Protein AF-A0A7T0BVC8-F1 (afdb_monomer)

Structure (mmCIF, N/CA/C/O backbone):
data_AF-A0A7T0BVC8-F1
#
_entry.id   AF-A0A7T0BVC8-F1
#
loop_
_atom_site.group_PDB
_atom_site.id
_atom_site.type_symbol
_atom_site.label_atom_id
_atom_site.label_alt_id
_atom_site.label_comp_id
_atom_site.label_asym_id
_atom_site.label_entity_id
_atom_site.label_seq_id
_atom_site.pdbx_PDB_ins_code
_atom_site.Cartn_x
_atom_site.Cartn_y
_atom_site.Cartn_z
_atom_site.occupancy
_atom_site.B_iso_or_equiv
_atom_site.auth_seq_id
_atom_site.auth_comp_id
_atom_site.auth_asym_id
_atom_site.auth_atom_id
_atom_site.pdbx_PDB_model_num
ATOM 1 N N . MET A 1 1 ? -3.100 16.705 13.726 1.00 60.56 1 MET A N 1
ATOM 2 C CA . MET A 1 1 ? -3.311 16.254 12.332 1.00 60.56 1 MET A CA 1
ATOM 3 C C . MET A 1 1 ? -4.296 15.097 12.392 1.00 60.56 1 MET A C 1
ATOM 5 O O . MET A 1 1 ? -4.059 14.213 13.206 1.00 60.56 1 MET A O 1
ATOM 9 N N . SER A 1 2 ? -5.427 15.156 11.682 1.00 88.25 2 SER A N 1
ATOM 10 C CA . SER A 1 2 ? -6.494 14.149 11.809 1.00 88.25 2 SER A CA 1
ATOM 11 C C . SER A 1 2 ? -6.125 12.842 11.102 1.00 88.25 2 SER A C 1
ATOM 13 O O . SER A 1 2 ? -5.346 12.842 10.148 1.00 88.25 2 SER A O 1
ATOM 15 N N . LEU A 1 3 ? -6.698 11.726 11.562 1.00 87.56 3 LEU A N 1
ATOM 16 C CA . LEU A 1 3 ? -6.551 10.414 10.923 1.00 87.56 3 LEU A CA 1
ATOM 17 C C . LEU A 1 3 ? -7.076 10.432 9.474 1.00 87.56 3 LEU A C 1
ATOM 19 O O . LEU A 1 3 ? -6.510 9.785 8.601 1.00 87.56 3 LEU A O 1
ATOM 23 N N . GLU A 1 4 ? -8.093 11.257 9.213 1.00 91.62 4 GLU A N 1
ATOM 24 C CA . GLU A 1 4 ? -8.663 11.505 7.884 1.00 91.62 4 GLU A CA 1
ATOM 25 C C . GLU A 1 4 ? -7.644 12.091 6.912 1.00 91.62 4 GLU A C 1
ATOM 27 O O . GLU A 1 4 ? -7.519 11.615 5.785 1.00 91.62 4 GLU A O 1
ATOM 32 N N . LYS A 1 5 ? -6.857 13.074 7.365 1.00 93.50 5 LYS A N 1
ATOM 33 C CA . LYS A 1 5 ? -5.784 13.632 6.546 1.00 93.50 5 LYS A CA 1
ATOM 34 C C . LYS A 1 5 ? -4.754 12.561 6.184 1.00 93.50 5 LYS A C 1
ATOM 36 O O . LYS A 1 5 ? -4.364 12.479 5.029 1.00 93.50 5 LYS A O 1
ATOM 41 N N . TYR A 1 6 ? -4.356 11.713 7.133 1.00 93.94 6 TYR A N 1
ATOM 42 C CA . TYR A 1 6 ? -3.423 10.622 6.836 1.00 93.94 6 TYR A CA 1
ATOM 43 C C . TYR A 1 6 ? -4.002 9.609 5.844 1.00 93.94 6 TYR A C 1
ATOM 45 O O . TYR A 1 6 ? -3.288 9.183 4.942 1.00 93.94 6 TYR A O 1
ATOM 53 N N . ALA A 1 7 ? -5.283 9.250 5.975 1.00 93.00 7 ALA A N 1
ATOM 54 C CA . ALA A 1 7 ? -5.951 8.358 5.029 1.00 93.00 7 ALA A CA 1
ATOM 55 C C . ALA A 1 7 ? -5.929 8.938 3.605 1.00 93.00 7 ALA A C 1
ATOM 57 O O . ALA A 1 7 ? -5.556 8.252 2.652 1.00 93.00 7 ALA A O 1
ATOM 58 N N . HIS A 1 8 ? -6.248 10.227 3.481 1.00 93.69 8 HIS A N 1
ATOM 59 C CA . HIS A 1 8 ? -6.214 10.946 2.213 1.00 93.69 8 HIS A CA 1
ATOM 60 C C . HIS A 1 8 ? -4.797 11.040 1.627 1.00 93.69 8 HIS A C 1
ATOM 62 O O . HIS A 1 8 ? -4.588 10.709 0.460 1.00 93.69 8 HIS A O 1
ATOM 68 N N . ASP A 1 9 ? -3.812 11.423 2.442 1.00 94.19 9 ASP A N 1
ATOM 69 C CA . ASP A 1 9 ? -2.412 11.544 2.027 1.00 94.19 9 ASP A CA 1
ATOM 70 C C . ASP A 1 9 ? -1.854 10.181 1.560 1.00 94.19 9 ASP A C 1
ATOM 72 O O . ASP A 1 9 ? -1.133 10.118 0.566 1.00 94.19 9 ASP A O 1
ATOM 76 N N . CYS A 1 10 ? -2.238 9.067 2.201 1.00 93.19 10 CYS A N 1
ATOM 77 C CA . CYS A 1 10 ? -1.883 7.714 1.753 1.00 93.19 10 CYS A CA 1
ATOM 78 C C . CYS A 1 10 ? -2.435 7.385 0.354 1.00 93.19 10 CYS A C 1
ATOM 80 O O . CYS A 1 10 ? -1.712 6.818 -0.469 1.00 93.19 10 CYS A O 1
ATOM 82 N N . ALA A 1 11 ? -3.682 7.765 0.061 1.00 90.06 11 ALA A N 1
ATOM 83 C CA . ALA A 1 11 ? -4.291 7.558 -1.254 1.00 90.06 11 ALA A CA 1
ATOM 84 C C . ALA A 1 11 ? -3.647 8.439 -2.344 1.00 90.06 11 ALA A C 1
ATOM 86 O O . ALA A 1 11 ? -3.428 7.984 -3.473 1.00 90.06 11 ALA A O 1
ATOM 87 N N . ILE A 1 12 ? -3.285 9.684 -2.006 1.00 91.38 12 ILE A N 1
ATOM 88 C CA . ILE A 1 12 ? -2.522 10.567 -2.900 1.00 91.38 12 ILE A CA 1
ATOM 89 C C . ILE A 1 12 ? -1.164 9.944 -3.217 1.00 91.38 12 ILE A C 1
ATOM 91 O O . ILE A 1 12 ? -0.828 9.797 -4.391 1.00 91.38 12 ILE A O 1
ATOM 95 N N . LEU A 1 13 ? -0.411 9.526 -2.197 1.00 91.69 13 LEU A N 1
ATOM 96 C CA . LEU A 1 13 ? 0.910 8.921 -2.375 1.00 91.69 13 LEU A CA 1
ATOM 97 C C . LEU A 1 13 ? 0.853 7.671 -3.260 1.00 91.69 13 LEU A C 1
ATOM 99 O O . LEU A 1 13 ? 1.697 7.503 -4.137 1.00 91.69 13 LEU A O 1
ATOM 103 N N . ALA A 1 14 ? -0.165 6.825 -3.088 1.00 91.25 14 ALA A N 1
ATOM 104 C CA . ALA A 1 14 ? -0.389 5.676 -3.961 1.00 91.25 14 ALA A CA 1
ATOM 105 C C . ALA A 1 14 ? -0.586 6.098 -5.431 1.00 91.25 14 ALA A C 1
ATOM 107 O O . ALA A 1 14 ? 0.014 5.523 -6.340 1.00 91.25 14 ALA A O 1
ATOM 108 N N . THR A 1 15 ? -1.365 7.154 -5.674 1.00 89.44 15 THR A N 1
ATOM 109 C CA . THR A 1 15 ? -1.579 7.705 -7.023 1.00 89.44 15 THR A CA 1
ATOM 110 C C . THR A 1 15 ? -0.298 8.304 -7.610 1.00 89.44 15 THR A C 1
ATOM 112 O O . THR A 1 15 ? -0.020 8.154 -8.800 1.00 89.44 15 THR A O 1
ATOM 115 N N . GLU A 1 16 ? 0.509 8.981 -6.794 1.00 90.06 16 GLU A N 1
ATOM 116 C CA . GLU A 1 16 ? 1.795 9.540 -7.215 1.00 90.06 16 GLU A CA 1
ATOM 117 C C . GLU A 1 16 ? 2.804 8.453 -7.590 1.00 90.06 16 GLU A C 1
ATOM 119 O O . GLU A 1 16 ? 3.534 8.611 -8.569 1.00 90.06 16 GLU A O 1
ATOM 124 N N . MET A 1 17 ? 2.814 7.332 -6.866 1.00 91.25 17 MET A N 1
ATOM 125 C CA . MET A 1 17 ? 3.699 6.205 -7.163 1.00 91.25 17 MET A CA 1
ATOM 126 C C . MET A 1 17 ? 3.390 5.560 -8.508 1.00 91.25 17 MET A C 1
ATOM 128 O O . MET A 1 17 ? 4.322 5.230 -9.237 1.00 91.25 17 MET A O 1
ATOM 132 N N . TRP A 1 18 ? 2.117 5.459 -8.897 1.00 88.88 18 TRP A N 1
ATOM 133 C CA . TRP A 1 18 ? 1.761 4.991 -10.239 1.00 88.88 18 TRP A CA 1
ATOM 134 C C . TRP A 1 18 ? 2.373 5.840 -11.351 1.00 88.88 18 TRP A C 1
ATOM 136 O O . TRP A 1 18 ? 2.786 5.311 -12.379 1.00 88.88 18 TRP A O 1
ATOM 146 N N . ARG A 1 19 ? 2.498 7.154 -11.132 1.00 88.94 19 ARG A N 1
ATOM 147 C CA . ARG A 1 19 ? 3.094 8.087 -12.101 1.00 88.94 19 ARG A CA 1
ATOM 148 C C . ARG A 1 19 ? 4.611 7.931 -12.242 1.00 88.94 19 ARG A C 1
ATOM 150 O O . ARG A 1 19 ? 5.217 8.645 -13.039 1.00 88.94 19 ARG A O 1
ATOM 157 N N . LEU A 1 20 ? 5.240 7.055 -11.455 1.00 89.88 20 LEU A N 1
ATOM 15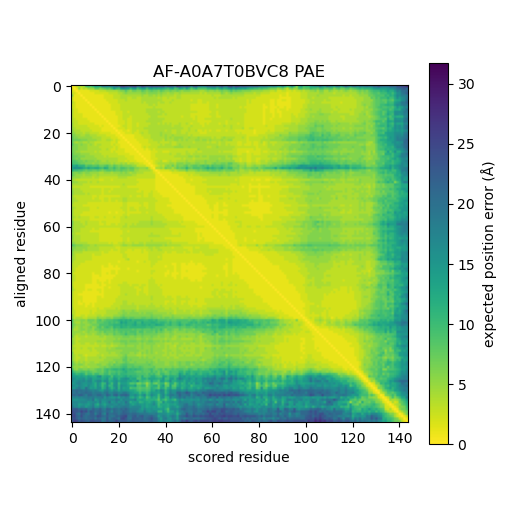8 C CA . LEU A 1 20 ? 6.650 6.705 -11.622 1.00 89.88 20 LEU A CA 1
ATOM 159 C C . LEU A 1 20 ? 6.876 5.715 -12.767 1.00 89.88 20 LEU A C 1
ATOM 161 O O . LEU A 1 20 ? 8.006 5.640 -13.246 1.00 89.88 20 LEU A O 1
ATOM 165 N N . LEU A 1 21 ? 5.840 4.986 -13.188 1.00 87.38 21 LEU A N 1
ATOM 166 C CA . LEU A 1 21 ? 5.907 4.059 -14.314 1.00 87.38 21 LEU A CA 1
ATOM 167 C C . LEU A 1 21 ? 5.549 4.767 -15.619 1.00 87.38 21 LEU A C 1
ATOM 169 O O . LEU A 1 21 ? 4.705 5.667 -15.651 1.00 87.38 21 LEU A O 1
ATOM 173 N N . THR A 1 22 ? 6.178 4.343 -16.713 1.00 89.69 22 THR A N 1
ATOM 174 C 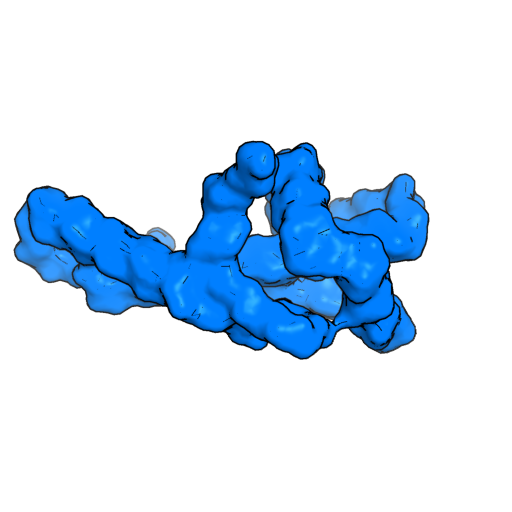CA . THR A 1 22 ? 5.698 4.688 -18.057 1.00 89.69 22 THR A CA 1
ATOM 175 C C . THR A 1 22 ? 4.395 3.947 -18.377 1.00 89.69 22 THR A C 1
ATOM 177 O O . THR A 1 22 ? 4.015 3.009 -17.679 1.00 89.69 22 THR A O 1
ATOM 180 N N . ALA A 1 23 ? 3.702 4.345 -19.448 1.00 85.81 23 ALA A N 1
ATOM 181 C CA . ALA A 1 23 ? 2.498 3.640 -19.898 1.00 85.81 23 ALA A CA 1
ATOM 182 C C . ALA A 1 23 ? 2.779 2.161 -20.232 1.00 85.81 23 ALA A C 1
ATOM 184 O O . ALA A 1 23 ? 1.999 1.295 -19.849 1.00 85.81 23 ALA A O 1
ATOM 185 N N . ASP A 1 24 ? 3.920 1.876 -20.869 1.00 86.69 24 ASP A N 1
ATOM 186 C CA . ASP A 1 24 ? 4.339 0.504 -21.183 1.00 86.69 24 ASP A CA 1
ATOM 187 C C . ASP A 1 24 ? 4.643 -0.290 -19.907 1.00 86.69 24 ASP A C 1
ATOM 189 O O . ASP A 1 24 ? 4.234 -1.432 -19.762 1.00 86.69 24 ASP A O 1
ATOM 193 N N . GLU A 1 25 ? 5.333 0.320 -18.941 1.00 88.88 25 GLU A N 1
ATOM 194 C CA . GLU A 1 25 ? 5.624 -0.327 -17.658 1.00 88.88 25 GLU A CA 1
ATOM 195 C C . GLU A 1 25 ? 4.356 -0.589 -16.843 1.00 88.88 25 GLU A C 1
ATOM 197 O O . GLU A 1 25 ? 4.246 -1.626 -16.199 1.00 88.88 25 GLU A O 1
ATOM 202 N N . TYR A 1 26 ? 3.387 0.326 -16.884 1.00 84.00 26 TYR A N 1
ATOM 203 C CA . TYR A 1 26 ? 2.081 0.130 -16.264 1.00 84.00 26 TYR A CA 1
ATOM 204 C C . TYR A 1 26 ? 1.358 -1.089 -16.854 1.00 84.00 26 TYR A C 1
ATOM 206 O O . TYR A 1 26 ? 0.818 -1.901 -16.104 1.00 84.00 26 TYR A O 1
ATOM 214 N N . ALA A 1 27 ? 1.379 -1.229 -18.184 1.00 84.88 27 ALA A N 1
ATOM 215 C CA . ALA A 1 27 ? 0.759 -2.348 -18.890 1.00 84.88 27 ALA A CA 1
ATOM 216 C C . ALA A 1 27 ? 1.433 -3.700 -18.595 1.00 84.88 27 ALA A C 1
ATOM 218 O O . ALA A 1 27 ? 0.760 -4.723 -18.656 1.00 84.88 27 ALA A O 1
ATOM 219 N N . ASP A 1 28 ? 2.712 -3.699 -18.212 1.00 88.25 28 ASP A N 1
ATOM 220 C CA . ASP A 1 28 ? 3.467 -4.909 -17.865 1.00 88.25 28 ASP A CA 1
ATOM 221 C C . ASP A 1 28 ? 3.244 -5.388 -16.419 1.00 88.25 28 ASP A C 1
ATOM 223 O O . ASP A 1 28 ? 3.661 -6.491 -16.065 1.00 88.25 28 ASP A O 1
ATOM 227 N N . VAL A 1 29 ? 2.631 -4.580 -15.541 1.00 86.50 29 VAL A N 1
ATOM 228 C CA . VAL A 1 29 ? 2.431 -4.963 -14.129 1.00 86.50 29 VAL A CA 1
ATOM 229 C C . VAL A 1 29 ? 1.599 -6.244 -13.973 1.00 86.50 29 VAL A C 1
ATOM 231 O O . VAL A 1 29 ? 2.019 -7.101 -13.193 1.00 86.50 29 VAL A O 1
ATOM 234 N N . PRO A 1 30 ? 0.462 -6.433 -14.675 1.00 84.81 30 PRO A N 1
ATOM 235 C CA . PRO A 1 30 ? -0.280 -7.690 -14.628 1.00 84.81 30 PRO A CA 1
ATOM 236 C C . PRO A 1 30 ? 0.590 -8.882 -15.035 1.00 84.81 30 PRO A C 1
ATOM 238 O O . PRO A 1 30 ? 0.646 -9.865 -14.303 1.00 84.81 30 PRO A O 1
ATOM 241 N N . ASP A 1 31 ? 1.343 -8.777 -16.129 1.00 83.50 31 ASP A N 1
ATOM 242 C CA . ASP A 1 31 ? 2.205 -9.864 -16.597 1.00 83.50 31 ASP A CA 1
ATOM 243 C C . ASP A 1 31 ? 3.300 -10.186 -15.572 1.00 83.50 31 ASP A C 1
ATOM 245 O O . ASP A 1 31 ? 3.488 -11.351 -15.217 1.00 83.50 31 ASP A O 1
ATOM 249 N N . ALA A 1 32 ? 3.938 -9.159 -15.003 1.00 83.56 32 ALA A N 1
ATOM 250 C CA . ALA A 1 32 ? 4.935 -9.305 -13.945 1.00 83.56 32 ALA A CA 1
ATOM 251 C C . ALA A 1 32 ? 4.368 -9.889 -12.642 1.00 83.56 32 ALA A C 1
ATOM 253 O O . ALA A 1 32 ? 5.123 -10.437 -11.852 1.00 83.56 32 ALA A O 1
ATOM 254 N N . LEU A 1 33 ? 3.064 -9.768 -12.383 1.00 82.44 33 LEU A N 1
ATOM 255 C CA . LEU A 1 33 ? 2.407 -10.388 -11.228 1.00 82.44 33 LEU A CA 1
ATOM 256 C C . LEU A 1 33 ? 1.884 -11.789 -11.542 1.00 82.44 33 LEU A C 1
ATOM 258 O O . LEU A 1 33 ? 1.824 -1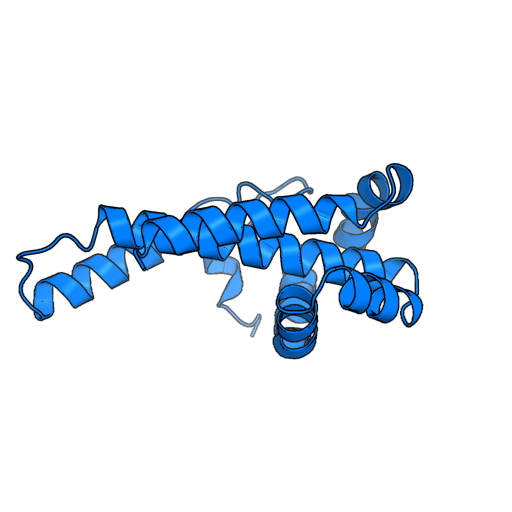2.636 -10.651 1.00 82.44 33 LEU A O 1
ATOM 262 N N . SER A 1 34 ? 1.515 -12.049 -12.797 1.00 77.75 34 SER A N 1
ATOM 263 C CA . SER A 1 34 ? 1.009 -13.347 -13.248 1.00 77.75 34 SER A CA 1
ATOM 264 C C . SER A 1 34 ? 2.052 -14.452 -13.074 1.00 77.75 34 SER A C 1
ATOM 266 O O . SER A 1 34 ? 1.703 -15.581 -12.732 1.00 77.75 34 SER A O 1
ATOM 268 N N . THR A 1 35 ? 3.335 -14.103 -13.198 1.00 76.75 35 THR A N 1
ATOM 269 C CA . THR A 1 35 ? 4.466 -15.002 -12.954 1.00 76.75 35 THR A CA 1
ATOM 270 C C . THR A 1 35 ? 4.642 -15.371 -11.478 1.00 76.75 35 THR A C 1
ATOM 272 O O . THR A 1 35 ? 5.224 -16.415 -11.206 1.00 76.75 35 THR A O 1
ATOM 275 N N . PHE A 1 36 ? 4.128 -14.563 -10.539 1.00 71.75 36 PHE A N 1
ATOM 276 C CA . PHE A 1 36 ? 4.222 -14.789 -9.086 1.00 71.75 36 PHE A CA 1
ATOM 277 C C . PHE A 1 36 ? 2.957 -15.420 -8.483 1.00 71.75 36 PHE A C 1
ATOM 279 O O . PHE A 1 36 ? 2.939 -15.835 -7.323 1.00 71.75 36 PHE A O 1
ATOM 286 N N . GLY A 1 37 ? 1.841 -15.438 -9.209 1.00 74.75 37 GLY A N 1
ATOM 287 C CA . GLY A 1 37 ? 0.546 -15.751 -8.611 1.00 74.75 37 GLY A CA 1
ATOM 288 C C . GLY A 1 37 ? 0.238 -14.922 -7.345 1.00 74.75 37 GLY A C 1
ATOM 289 O O . GLY A 1 37 ? 0.980 -14.051 -6.890 1.00 74.75 37 GLY A O 1
ATOM 290 N N . VAL A 1 38 ? -0.904 -15.196 -6.721 1.00 78.56 38 VAL A N 1
ATOM 291 C CA . VAL A 1 38 ? -1.336 -14.455 -5.521 1.00 78.56 38 VAL A CA 1
ATOM 292 C C . VAL A 1 38 ? -0.416 -14.726 -4.321 1.00 78.56 38 VAL A C 1
ATOM 294 O O . VAL A 1 38 ? 0.030 -13.811 -3.628 1.00 78.56 38 VAL A O 1
ATOM 297 N N . ASN A 1 39 ? -0.121 -16.000 -4.057 1.00 80.94 39 ASN A N 1
ATOM 298 C CA . ASN A 1 39 ? 0.598 -16.399 -2.846 1.00 80.94 39 ASN A CA 1
ATOM 299 C C . ASN A 1 39 ? 2.073 -15.983 -2.869 1.00 80.94 39 ASN A C 1
ATOM 301 O O . ASN A 1 39 ? 2.604 -15.572 -1.832 1.00 80.94 39 ASN A O 1
ATOM 305 N N . GLU A 1 40 ? 2.747 -16.083 -4.018 1.00 85.38 40 GLU A N 1
ATOM 306 C CA . GLU A 1 40 ? 4.162 -15.710 -4.101 1.00 85.38 40 GLU A CA 1
ATOM 307 C C . GLU A 1 40 ? 4.320 -14.195 -4.142 1.00 85.38 40 GLU A C 1
ATOM 309 O O . GLU A 1 40 ? 5.246 -13.689 -3.510 1.00 85.38 40 GLU A O 1
ATOM 314 N N . TRP A 1 41 ? 3.368 -13.455 -4.725 1.00 88.50 41 TRP A N 1
ATOM 315 C CA . TRP A 1 41 ? 3.314 -12.000 -4.573 1.00 88.50 41 TRP A CA 1
ATOM 316 C C . TRP A 1 41 ? 3.296 -11.576 -3.099 1.00 88.50 41 TRP A C 1
ATOM 318 O O . TRP A 1 41 ? 4.075 -10.723 -2.661 1.00 88.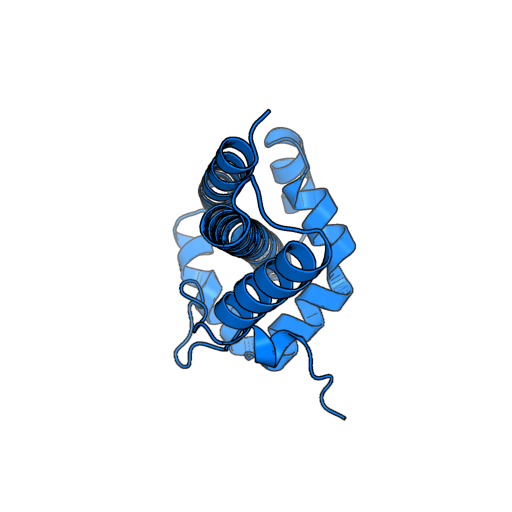50 41 TRP A O 1
ATOM 328 N N . TYR A 1 42 ? 2.441 -12.199 -2.290 1.00 82.69 42 TYR A N 1
ATOM 329 C CA . TYR A 1 42 ? 2.362 -11.863 -0.871 1.00 82.69 42 TYR A CA 1
ATOM 330 C C . TYR A 1 42 ? 3.592 -12.279 -0.077 1.00 82.69 42 TYR A C 1
ATOM 332 O O . TYR A 1 42 ? 4.031 -11.535 0.809 1.00 82.69 42 TYR A O 1
ATOM 340 N N . ARG A 1 43 ? 4.180 -13.435 -0.400 1.00 88.00 43 ARG A N 1
ATOM 341 C CA . ARG A 1 43 ? 5.475 -13.837 0.158 1.00 88.00 43 ARG A CA 1
ATOM 342 C C . ARG A 1 43 ? 6.539 -12.790 -0.169 1.00 88.00 43 ARG A C 1
ATOM 344 O O . ARG A 1 43 ? 7.187 -12.284 0.747 1.00 88.00 43 ARG A O 1
ATOM 351 N N . TRP A 1 44 ? 6.626 -12.386 -1.434 1.00 92.81 44 TRP A N 1
ATOM 352 C CA . TRP A 1 44 ? 7.569 -11.384 -1.914 1.00 92.81 44 TRP A CA 1
ATOM 353 C C . TRP A 1 44 ? 7.396 -10.048 -1.183 1.00 92.81 44 TRP A C 1
ATOM 355 O O . TRP A 1 44 ? 8.378 -9.500 -0.677 1.00 92.81 44 TRP A O 1
ATOM 365 N N . ARG A 1 45 ? 6.158 -9.549 -1.035 1.00 92.50 45 ARG A N 1
ATOM 366 C CA . ARG A 1 45 ? 5.868 -8.303 -0.296 1.00 92.50 45 ARG A CA 1
ATOM 367 C C . ARG A 1 45 ? 6.332 -8.373 1.155 1.00 92.50 45 ARG A C 1
ATOM 369 O O . ARG A 1 45 ? 6.834 -7.385 1.687 1.00 92.50 45 ARG A O 1
ATOM 376 N N . ARG A 1 46 ? 6.158 -9.523 1.813 1.00 91.25 46 ARG A N 1
ATOM 377 C CA . ARG A 1 46 ? 6.558 -9.722 3.213 1.00 91.25 46 ARG A CA 1
ATOM 378 C C . ARG A 1 46 ? 8.077 -9.722 3.366 1.00 91.25 46 ARG A C 1
ATOM 380 O O . ARG A 1 46 ? 8.604 -9.048 4.255 1.00 91.25 46 ARG A O 1
ATOM 387 N N . GLU A 1 47 ? 8.765 -10.449 2.493 1.00 96.00 47 GLU A N 1
ATOM 388 C CA . GLU A 1 47 ? 10.229 -10.527 2.459 1.00 96.00 47 GLU A CA 1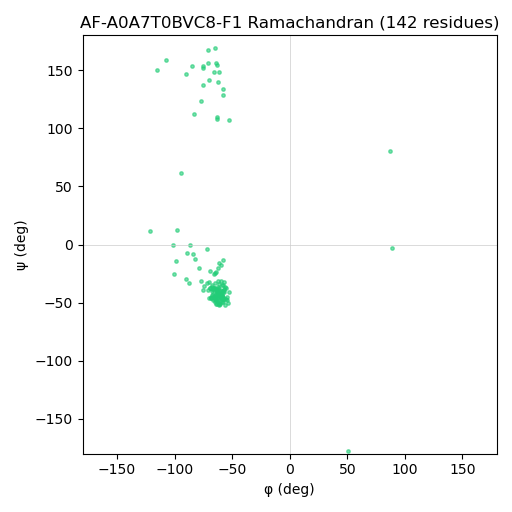
ATOM 389 C C . GLU A 1 47 ? 10.855 -9.156 2.171 1.00 96.00 47 GLU A C 1
ATOM 391 O O . GLU A 1 47 ? 11.830 -8.768 2.815 1.00 96.00 47 GLU A O 1
ATOM 396 N N . HIS A 1 48 ? 10.227 -8.368 1.297 1.00 96.12 48 HIS A N 1
ATOM 397 C CA . HIS A 1 48 ? 10.713 -7.052 0.885 1.00 96.12 48 HIS A CA 1
ATOM 398 C C . HIS A 1 48 ? 10.059 -5.876 1.623 1.00 96.12 48 HIS A C 1
ATOM 400 O O . HIS A 1 48 ? 10.261 -4.727 1.232 1.00 96.12 48 HIS A O 1
ATOM 406 N N . HIS A 1 49 ? 9.320 -6.101 2.719 1.00 94.38 49 HIS A N 1
ATOM 407 C CA . HIS A 1 49 ? 8.527 -5.034 3.353 1.00 94.38 49 HIS A CA 1
ATOM 408 C C . HIS A 1 49 ? 9.368 -3.809 3.755 1.00 94.38 49 HIS A C 1
ATOM 410 O O . HIS A 1 49 ? 8.905 -2.676 3.639 1.00 94.38 49 HIS A O 1
ATOM 416 N N . LYS A 1 50 ? 10.612 -4.020 4.214 1.00 96.75 50 LYS A N 1
ATOM 417 C CA . LYS A 1 50 ? 11.519 -2.923 4.587 1.00 96.75 50 LYS A CA 1
ATOM 418 C C . LYS A 1 50 ? 11.883 -2.079 3.373 1.00 96.75 50 LYS A C 1
ATOM 420 O O . LYS A 1 50 ? 11.870 -0.858 3.459 1.00 96.75 50 LYS A O 1
ATOM 425 N N . GLU A 1 51 ? 12.194 -2.728 2.256 1.00 97.31 51 GLU A N 1
ATOM 426 C CA . GLU A 1 51 ? 12.539 -2.064 1.000 1.00 97.31 51 GLU A CA 1
ATOM 427 C C . GLU A 1 51 ? 11.342 -1.273 0.462 1.00 97.31 51 GLU A C 1
ATOM 429 O O . GLU A 1 51 ? 11.476 -0.084 0.179 1.00 97.31 51 GLU A O 1
ATOM 434 N N . VAL A 1 52 ? 10.159 -1.895 0.435 1.00 96.75 52 VAL A N 1
ATOM 435 C CA . VAL A 1 52 ? 8.887 -1.272 0.030 1.00 96.75 52 VAL A CA 1
ATOM 436 C C . VAL A 1 52 ? 8.559 -0.063 0.907 1.00 96.75 52 VAL A C 1
ATOM 438 O O . VAL A 1 52 ? 8.190 0.989 0.391 1.00 96.75 52 VAL A O 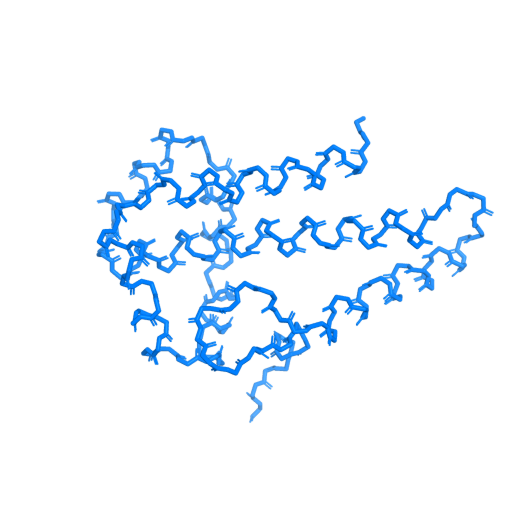1
ATOM 441 N N . SER A 1 53 ? 8.725 -0.171 2.228 1.00 95.50 53 SER A N 1
ATOM 442 C CA . SER A 1 53 ? 8.464 0.926 3.168 1.00 95.50 53 SER A CA 1
ATOM 443 C C . SER A 1 53 ? 9.464 2.078 3.007 1.00 95.50 53 SER A C 1
ATOM 445 O O . SER A 1 53 ? 9.074 3.248 2.967 1.00 95.50 53 SER A O 1
ATOM 447 N N . VAL A 1 54 ? 10.755 1.770 2.849 1.00 97.00 54 VAL A N 1
ATOM 448 C CA . VAL A 1 54 ? 11.790 2.782 2.584 1.00 97.00 54 VAL A CA 1
ATOM 449 C C . VAL A 1 54 ? 11.543 3.478 1.248 1.00 97.00 54 VAL A C 1
ATOM 451 O O . VAL A 1 54 ? 11.694 4.694 1.162 1.00 97.00 54 VAL A O 1
ATOM 454 N N . PHE A 1 55 ? 11.153 2.737 0.213 1.00 97.00 55 PHE A N 1
ATOM 455 C CA . PHE A 1 55 ? 10.820 3.307 -1.087 1.00 97.00 55 PHE A CA 1
ATOM 456 C C . PHE A 1 55 ? 9.578 4.202 -1.013 1.00 97.00 55 PHE A C 1
ATOM 458 O O . PHE A 1 55 ? 9.610 5.348 -1.461 1.00 97.00 55 PHE A O 1
ATOM 465 N N . ALA A 1 56 ? 8.509 3.720 -0.380 1.00 95.50 56 ALA A N 1
ATOM 466 C CA . ALA A 1 56 ? 7.258 4.456 -0.252 1.00 95.50 56 ALA A CA 1
ATOM 467 C C . ALA A 1 56 ? 7.406 5.768 0.532 1.00 95.50 56 ALA A C 1
ATOM 469 O O . ALA A 1 56 ? 6.770 6.763 0.203 1.00 95.50 56 ALA A O 1
ATOM 470 N N . SER A 1 57 ? 8.258 5.769 1.559 1.00 94.94 57 SER A N 1
ATOM 471 C CA . SER A 1 57 ? 8.525 6.941 2.403 1.00 94.94 57 SER A CA 1
ATOM 472 C C . SER A 1 57 ? 9.575 7.901 1.824 1.00 94.94 57 SER A C 1
ATOM 474 O O . SER A 1 57 ? 9.801 8.982 2.372 1.00 94.94 57 SER A O 1
ATOM 476 N N . ALA A 1 58 ? 10.249 7.525 0.733 1.00 95.81 58 ALA A N 1
ATOM 477 C CA . ALA A 1 58 ? 11.267 8.351 0.101 1.00 95.81 58 ALA A CA 1
ATOM 478 C C . ALA A 1 58 ? 10.661 9.513 -0.706 1.00 95.81 58 ALA A C 1
ATOM 480 O O . ALA A 1 58 ? 9.576 9.416 -1.266 1.00 95.81 58 ALA A O 1
ATOM 481 N N . THR A 1 59 ? 11.411 10.612 -0.832 1.00 93.94 59 THR A N 1
ATOM 482 C CA . THR A 1 59 ? 11.027 11.729 -1.710 1.00 93.94 59 THR A CA 1
ATOM 483 C C . THR A 1 59 ? 10.974 11.291 -3.182 1.00 93.94 59 THR A C 1
ATOM 485 O O . THR A 1 59 ? 11.745 10.406 -3.571 1.00 93.94 59 THR A O 1
ATOM 488 N N . PRO A 1 60 ? 10.188 11.957 -4.054 1.00 91.88 60 PRO A N 1
ATOM 489 C CA . PRO A 1 60 ? 10.074 11.571 -5.466 1.00 91.88 60 PRO A CA 1
ATOM 490 C C . PRO A 1 60 ? 11.418 11.498 -6.207 1.00 91.88 60 PRO A C 1
ATOM 492 O O . PRO A 1 60 ? 11.666 10.604 -7.016 1.00 91.88 60 PRO A O 1
ATOM 495 N N . SER A 1 61 ? 12.344 12.414 -5.903 1.00 93.56 61 SER A N 1
ATOM 496 C CA . SER A 1 61 ? 13.692 12.403 -6.484 1.00 93.56 61 SER A CA 1
ATOM 497 C C . SER A 1 61 ? 14.525 11.205 -6.017 1.00 93.56 61 SER A C 1
ATOM 499 O O . SER A 1 61 ? 15.308 10.655 -6.795 1.00 93.56 61 SER A O 1
ATOM 501 N N . ARG A 1 62 ? 14.355 10.771 -4.764 1.00 95.88 62 ARG A N 1
ATOM 502 C CA . ARG A 1 62 ? 15.020 9.587 -4.215 1.00 95.88 62 ARG A CA 1
ATOM 503 C C . ARG A 1 62 ? 14.389 8.297 -4.730 1.00 95.88 62 ARG A C 1
ATOM 505 O O . ARG A 1 62 ? 15.144 7.392 -5.066 1.00 95.88 62 ARG A O 1
ATOM 512 N N . GLN A 1 63 ? 13.067 8.239 -4.872 1.00 95.69 63 GLN A N 1
ATOM 513 C CA . GLN A 1 63 ? 12.358 7.113 -5.488 1.00 95.69 63 GLN A CA 1
ATOM 514 C C . GLN A 1 63 ? 12.881 6.843 -6.901 1.00 95.69 63 GLN A C 1
ATOM 516 O O . GLN A 1 63 ? 13.351 5.742 -7.174 1.00 95.69 63 GLN A O 1
ATOM 521 N N . LYS A 1 64 ? 12.943 7.870 -7.762 1.00 93.81 64 LYS A N 1
ATOM 522 C CA . LYS A 1 64 ? 13.522 7.744 -9.114 1.00 93.81 64 LYS A CA 1
ATOM 523 C C . LYS A 1 64 ? 14.947 7.183 -9.083 1.00 93.81 64 LYS A C 1
ATOM 525 O O . LYS A 1 64 ? 15.266 6.264 -9.826 1.00 93.81 64 LYS A O 1
ATOM 530 N N . LYS A 1 65 ? 15.798 7.682 -8.178 1.00 95.38 65 LYS A N 1
ATOM 531 C CA . LYS A 1 65 ? 17.171 7.172 -8.001 1.00 95.38 65 LYS A CA 1
ATOM 532 C C . LYS A 1 65 ? 17.226 5.731 -7.493 1.00 95.38 65 LYS A C 1
ATOM 534 O O . LYS A 1 65 ? 18.177 5.030 -7.819 1.00 95.38 65 LYS A O 1
ATOM 539 N N . MET A 1 66 ? 16.273 5.306 -6.665 1.00 95.62 66 MET A N 1
ATOM 540 C CA . MET A 1 66 ? 16.180 3.920 -6.201 1.00 95.62 66 MET A CA 1
ATOM 541 C C . MET A 1 66 ? 15.798 2.997 -7.356 1.00 95.62 66 MET A C 1
ATOM 543 O O . MET A 1 66 ? 16.491 2.010 -7.566 1.00 95.62 66 MET A O 1
ATOM 547 N N . LEU A 1 67 ? 14.799 3.365 -8.165 1.00 95.19 67 LEU A N 1
ATOM 548 C CA . LEU A 1 67 ? 14.362 2.564 -9.315 1.00 95.19 67 LEU A CA 1
ATOM 549 C C . LEU A 1 67 ? 15.480 2.325 -10.337 1.00 95.19 67 LEU A C 1
ATOM 551 O O . LEU A 1 67 ? 15.571 1.234 -10.884 1.00 95.19 67 LEU A O 1
ATOM 555 N N . LEU A 1 68 ? 16.381 3.289 -10.549 1.00 94.38 68 LEU A N 1
ATOM 556 C CA . LEU A 1 68 ? 17.530 3.124 -11.455 1.00 94.38 68 LEU A CA 1
ATOM 557 C C . LEU A 1 68 ? 18.507 2.005 -11.047 1.00 94.38 68 LEU A C 1
ATOM 559 O O . LEU A 1 68 ? 19.345 1.618 -11.856 1.00 94.38 68 LEU A O 1
ATOM 563 N N . LYS A 1 69 ? 18.439 1.509 -9.807 1.00 94.19 69 LYS A N 1
ATOM 564 C CA . LYS A 1 69 ? 19.313 0.439 -9.296 1.00 94.19 69 LYS A CA 1
ATOM 565 C C . LYS A 1 69 ? 18.759 -0.964 -9.526 1.00 94.19 69 LYS A C 1
ATOM 567 O O . LYS A 1 69 ? 19.444 -1.932 -9.214 1.00 94.19 69 LYS A O 1
ATOM 572 N N . HIS A 1 70 ? 17.524 -1.063 -9.998 1.00 94.38 70 HIS A N 1
ATOM 573 C CA . HIS A 1 70 ? 16.800 -2.316 -10.130 1.00 94.38 70 HIS A CA 1
ATOM 574 C C . HIS A 1 70 ? 16.515 -2.608 -11.605 1.00 94.38 70 HIS A C 1
ATOM 576 O O . HIS A 1 70 ? 16.364 -1.688 -12.415 1.00 94.38 70 HIS A O 1
ATOM 582 N N . ASP A 1 71 ? 16.445 -3.893 -11.947 1.00 94.06 71 ASP A N 1
ATOM 583 C CA . ASP A 1 71 ? 15.952 -4.332 -13.250 1.00 94.06 71 ASP A CA 1
ATOM 584 C C . ASP A 1 71 ? 14.463 -3.983 -13.437 1.00 94.06 71 ASP A C 1
ATOM 586 O O . ASP A 1 71 ? 13.778 -3.551 -12.506 1.00 94.06 71 ASP A O 1
ATOM 590 N N . ARG A 1 72 ? 13.967 -4.128 -14.673 1.00 91.19 72 ARG A N 1
ATOM 591 C CA . ARG A 1 72 ? 12.591 -3.750 -15.031 1.00 91.19 72 ARG A CA 1
ATOM 592 C C . ARG A 1 72 ? 11.573 -4.421 -14.111 1.00 91.19 72 ARG A C 1
ATOM 594 O O . ARG A 1 72 ? 10.749 -3.722 -13.537 1.00 91.19 72 ARG A O 1
ATOM 601 N N . GLU A 1 73 ? 11.668 -5.732 -13.933 1.00 91.12 73 GLU A N 1
ATOM 602 C CA . GLU A 1 73 ? 10.730 -6.521 -13.134 1.00 91.12 73 GLU A CA 1
ATOM 603 C C . GLU A 1 73 ? 10.696 -6.056 -11.674 1.00 91.12 73 GLU A C 1
ATOM 605 O O . GLU A 1 73 ? 9.644 -5.689 -11.149 1.00 91.12 73 GLU A O 1
ATOM 610 N N . LYS A 1 74 ? 11.860 -5.947 -11.028 1.00 92.44 74 LYS A N 1
ATOM 611 C CA . LYS A 1 74 ? 11.966 -5.496 -9.640 1.00 92.44 74 LYS A CA 1
ATOM 612 C C . LYS A 1 74 ? 11.437 -4.071 -9.457 1.00 92.44 74 LYS A C 1
ATOM 614 O O . LYS A 1 74 ? 10.846 -3.788 -8.413 1.00 92.44 74 LYS A O 1
ATOM 619 N N . ARG A 1 75 ? 11.598 -3.177 -10.446 1.00 94.19 75 ARG A N 1
ATOM 620 C CA . ARG A 1 75 ? 10.984 -1.832 -10.424 1.00 94.19 75 ARG A CA 1
ATOM 621 C C . ARG A 1 75 ? 9.460 -1.907 -10.417 1.00 94.19 75 ARG A C 1
ATOM 623 O O . ARG A 1 75 ? 8.851 -1.236 -9.586 1.00 94.19 75 ARG A O 1
ATOM 630 N N . LEU A 1 76 ? 8.868 -2.715 -11.302 1.00 92.44 76 LEU A N 1
ATOM 631 C CA . LEU A 1 76 ? 7.413 -2.892 -11.389 1.00 92.44 76 LEU A CA 1
ATOM 632 C C . LEU A 1 76 ? 6.849 -3.397 -10.059 1.00 92.44 76 LEU A C 1
ATOM 634 O O . LEU A 1 76 ? 5.941 -2.782 -9.500 1.00 92.44 76 LEU A O 1
ATOM 638 N N . LEU A 1 77 ? 7.454 -4.452 -9.505 1.00 92.94 77 LEU A N 1
ATOM 639 C CA . LEU A 1 77 ? 7.041 -5.043 -8.231 1.00 92.94 77 LEU A CA 1
ATOM 640 C C . LEU A 1 77 ? 7.194 -4.059 -7.063 1.00 92.94 77 LEU A C 1
ATOM 642 O O . LEU A 1 77 ? 6.314 -3.971 -6.209 1.00 92.94 77 LEU A O 1
ATOM 646 N N . LEU A 1 78 ? 8.286 -3.288 -7.017 1.00 95.38 78 LEU A N 1
ATOM 647 C CA . LEU A 1 78 ? 8.511 -2.310 -5.951 1.00 95.38 78 LEU A CA 1
ATOM 648 C C . LEU A 1 78 ? 7.480 -1.178 -5.996 1.00 95.38 78 LEU A C 1
ATOM 650 O O . LEU A 1 78 ? 6.909 -0.841 -4.959 1.00 95.38 78 LEU A O 1
ATOM 654 N N . VAL A 1 79 ? 7.209 -0.624 -7.183 1.00 94.50 79 VAL A N 1
ATOM 655 C CA . VAL A 1 79 ? 6.192 0.422 -7.341 1.00 94.50 79 VAL A CA 1
ATOM 656 C C . VAL A 1 79 ? 4.816 -0.128 -6.990 1.00 94.50 79 VAL A C 1
ATOM 658 O O . VAL A 1 79 ? 4.143 0.446 -6.136 1.00 94.50 79 VAL A O 1
ATOM 661 N N . PHE A 1 80 ? 4.420 -1.262 -7.570 1.00 93.00 80 PHE A N 1
ATOM 662 C CA . PHE A 1 80 ? 3.106 -1.848 -7.321 1.00 93.00 80 PHE A CA 1
ATOM 663 C C . PHE A 1 80 ? 2.897 -2.198 -5.837 1.00 93.00 80 PHE A C 1
ATOM 665 O O . PHE A 1 80 ? 1.857 -1.863 -5.269 1.00 93.00 80 PHE A O 1
ATOM 672 N N . ALA A 1 81 ? 3.905 -2.759 -5.156 1.00 93.56 81 ALA A N 1
ATOM 673 C CA . ALA A 1 81 ? 3.832 -3.040 -3.719 1.00 93.56 81 ALA A CA 1
ATOM 674 C C . ALA A 1 81 ? 3.626 -1.778 -2.877 1.00 93.56 81 ALA A C 1
ATOM 676 O O . ALA A 1 81 ? 2.883 -1.809 -1.894 1.00 93.56 81 ALA A O 1
ATOM 677 N N . SER A 1 82 ? 4.286 -0.676 -3.234 1.00 95.12 82 SER A N 1
ATOM 678 C CA . SER A 1 82 ? 4.156 0.584 -2.506 1.00 95.12 82 SER A CA 1
ATOM 679 C C . SER A 1 82 ? 2.825 1.281 -2.781 1.00 95.12 82 SER A C 1
ATOM 681 O O . SER A 1 82 ? 2.235 1.822 -1.845 1.00 95.12 82 SER A O 1
ATOM 683 N N . VAL A 1 83 ? 2.305 1.196 -4.010 1.00 92.44 83 VAL A N 1
ATOM 684 C CA . VAL A 1 83 ? 0.947 1.653 -4.332 1.00 92.44 83 VAL A CA 1
ATOM 685 C C . VAL A 1 83 ? -0.079 0.864 -3.523 1.00 92.44 83 VAL A C 1
ATOM 687 O O . VAL A 1 83 ? -0.901 1.458 -2.824 1.00 92.44 83 VAL A O 1
ATOM 690 N N . GLN A 1 84 ? 0.007 -0.469 -3.568 1.00 90.62 84 GLN A N 1
ATOM 691 C CA . GLN A 1 84 ? -0.890 -1.346 -2.828 1.00 90.62 84 GLN A CA 1
ATOM 692 C C . GLN A 1 84 ? -0.826 -1.030 -1.328 1.00 90.62 84 GLN A C 1
ATOM 694 O O . GLN A 1 84 ? -1.860 -0.825 -0.706 1.00 90.62 84 GLN A O 1
ATOM 699 N N . MET A 1 85 ? 0.371 -0.873 -0.754 1.00 91.50 85 MET A N 1
ATOM 700 C CA . MET A 1 85 ? 0.530 -0.478 0.650 1.00 91.50 85 MET A CA 1
ATOM 701 C C . MET A 1 85 ? -0.161 0.856 0.979 1.00 91.50 85 MET A C 1
ATOM 703 O O . MET A 1 85 ? -0.771 0.973 2.043 1.00 91.50 85 MET A O 1
ATOM 707 N N . GLY A 1 86 ? -0.077 1.858 0.098 1.00 91.69 86 GLY A N 1
ATOM 708 C CA . GLY A 1 86 ? -0.733 3.153 0.291 1.00 91.69 86 GLY A CA 1
ATOM 709 C C . GLY A 1 86 ? -2.260 3.050 0.293 1.00 91.69 86 GLY A C 1
ATOM 710 O O . GLY A 1 86 ? -2.902 3.584 1.196 1.00 91.69 86 GLY A O 1
ATOM 711 N N . ILE A 1 87 ? -2.832 2.305 -0.657 1.00 89.88 87 ILE A N 1
ATOM 712 C CA . ILE A 1 87 ? -4.283 2.067 -0.748 1.00 89.88 87 ILE A CA 1
ATOM 713 C C . ILE A 1 87 ? -4.779 1.280 0.466 1.00 89.88 87 ILE A C 1
ATOM 715 O O . ILE A 1 87 ? -5.690 1.731 1.153 1.00 89.88 87 ILE A O 1
ATOM 719 N N . GLU A 1 88 ? -4.134 0.156 0.787 1.00 88.75 88 GLU A N 1
ATOM 720 C CA . GLU A 1 88 ? -4.488 -0.689 1.936 1.00 88.75 88 GLU A CA 1
ATOM 721 C C . GLU A 1 88 ? -4.440 0.099 3.256 1.00 88.75 88 GLU A C 1
ATOM 723 O O . GLU A 1 88 ? -5.292 -0.064 4.132 1.00 88.75 88 GLU A O 1
ATOM 728 N N . THR A 1 89 ? -3.453 0.990 3.397 1.00 90.94 89 THR A N 1
ATOM 729 C CA . THR A 1 89 ? -3.342 1.866 4.570 1.00 90.94 89 THR A CA 1
ATOM 730 C C . THR A 1 89 ? -4.467 2.896 4.598 1.00 90.94 89 THR A C 1
ATOM 732 O O . THR A 1 89 ? -5.078 3.085 5.647 1.00 90.94 89 THR A O 1
ATOM 735 N N . ALA A 1 90 ? -4.780 3.538 3.470 1.00 91.75 90 ALA A N 1
ATOM 736 C CA . ALA A 1 90 ? -5.887 4.487 3.383 1.00 91.75 90 ALA A CA 1
ATOM 737 C C . ALA A 1 90 ? -7.224 3.826 3.753 1.00 91.75 90 ALA A C 1
ATOM 739 O O . ALA A 1 90 ? -7.951 4.345 4.599 1.00 91.75 90 ALA A O 1
ATOM 740 N N . GLU A 1 91 ? -7.514 2.651 3.189 1.00 90.31 91 GLU A N 1
ATOM 741 C CA . GLU A 1 91 ? -8.723 1.876 3.483 1.00 90.31 91 GLU A CA 1
ATOM 742 C C . GLU A 1 91 ? -8.820 1.511 4.971 1.00 90.31 91 GLU A C 1
ATOM 744 O O . GLU A 1 91 ? -9.871 1.703 5.586 1.00 90.31 91 GLU A O 1
ATOM 749 N N . LEU A 1 92 ? -7.719 1.057 5.583 1.00 90.44 92 LEU A N 1
ATOM 750 C CA . LEU A 1 92 ? -7.684 0.764 7.015 1.00 90.44 92 LEU A CA 1
ATOM 751 C C . LEU A 1 92 ? -7.964 2.009 7.863 1.00 90.44 92 LEU A C 1
ATOM 753 O O . LEU A 1 92 ? -8.726 1.935 8.827 1.00 90.44 92 LEU A O 1
ATOM 757 N N . LEU A 1 93 ? -7.359 3.148 7.526 1.00 92.31 93 LEU A N 1
ATOM 758 C CA . LEU A 1 93 ? -7.550 4.391 8.272 1.00 92.31 93 LEU A CA 1
ATOM 759 C C . LEU A 1 93 ? -8.987 4.912 8.143 1.00 92.31 93 LEU A C 1
ATOM 761 O O . LEU A 1 93 ? -9.550 5.353 9.144 1.00 92.31 93 LEU A O 1
ATOM 765 N N . TYR A 1 94 ? -9.605 4.796 6.964 1.00 92.06 94 TYR A N 1
ATOM 766 C CA . TYR A 1 94 ? -11.022 5.115 6.770 1.00 92.06 94 TYR A CA 1
ATOM 767 C C . TYR A 1 94 ? -11.945 4.179 7.557 1.00 92.06 94 TYR A C 1
ATOM 769 O O . TYR A 1 94 ? -12.856 4.657 8.231 1.00 92.06 94 TYR A O 1
ATOM 777 N N . ALA A 1 95 ? -11.678 2.871 7.567 1.00 91.62 95 ALA A N 1
ATOM 778 C CA . ALA A 1 95 ? -12.457 1.926 8.368 1.00 91.62 95 ALA A CA 1
ATOM 779 C C . ALA A 1 95 ? -12.333 2.215 9.875 1.00 91.62 95 ALA A C 1
ATOM 781 O O . ALA A 1 95 ? -13.319 2.166 10.613 1.00 91.62 95 ALA A O 1
ATOM 782 N N . VAL A 1 96 ? -11.131 2.565 10.349 1.00 91.88 96 VAL A N 1
ATOM 783 C CA . VAL A 1 96 ? -10.919 2.981 11.743 1.00 91.88 96 VAL A CA 1
ATOM 784 C C . VAL A 1 96 ? -11.671 4.277 12.042 1.00 91.88 96 VAL A C 1
ATOM 786 O O . VAL A 1 96 ? -12.339 4.341 13.066 1.00 91.88 96 VAL A O 1
ATOM 789 N N . LEU A 1 97 ? -11.618 5.283 11.166 1.00 91.56 97 LEU A N 1
ATOM 790 C CA . LEU A 1 97 ? -12.378 6.530 11.327 1.00 91.56 97 LEU A CA 1
ATOM 791 C C . LEU A 1 97 ? -13.880 6.290 11.447 1.00 91.56 97 LEU A C 1
ATOM 793 O O . LEU A 1 97 ? -14.534 6.959 12.236 1.00 91.56 97 LEU A O 1
ATOM 797 N N . GLU A 1 98 ? -14.421 5.349 10.677 1.00 91.56 98 GLU A N 1
ATOM 798 C CA . GLU A 1 98 ? -15.847 5.039 10.687 1.00 91.56 98 GLU A CA 1
ATOM 799 C C . GLU A 1 98 ? -16.270 4.342 11.989 1.00 91.56 98 GLU A C 1
ATOM 801 O O . GLU A 1 98 ? -17.268 4.727 12.603 1.00 91.56 98 GLU A O 1
ATOM 806 N N . LYS A 1 99 ? -15.512 3.334 12.441 1.00 90.88 99 LYS A N 1
ATOM 807 C CA . LYS A 1 99 ? -15.901 2.506 13.597 1.00 90.88 99 LYS A CA 1
ATOM 808 C C . LYS A 1 99 ? -15.446 3.074 14.947 1.00 90.88 99 LYS A C 1
ATOM 810 O O . LYS A 1 99 ? -16.131 2.885 15.951 1.00 90.88 99 LYS A O 1
ATOM 815 N N . CYS A 1 100 ? -14.300 3.751 15.003 1.00 90.69 100 CYS A N 1
ATOM 816 C CA . CYS A 1 100 ? -13.669 4.224 16.240 1.00 90.69 100 CYS A CA 1
ATOM 817 C C . CYS A 1 100 ? -14.051 5.677 16.561 1.00 90.69 100 CYS A C 1
ATOM 819 O O . CYS A 1 100 ? -13.193 6.557 16.628 1.00 90.69 100 CYS A O 1
ATOM 821 N N . GLN A 1 101 ? -15.346 5.917 16.768 1.00 87.44 101 GLN A N 1
ATOM 822 C CA . GLN A 1 101 ? -15.880 7.239 17.108 1.00 87.44 101 GLN A CA 1
ATOM 823 C C . GLN A 1 101 ? -15.507 7.679 18.534 1.00 87.44 101 GLN A C 1
ATOM 825 O O . GLN A 1 101 ? -15.269 6.859 19.431 1.00 87.44 101 GLN A O 1
ATOM 830 N N . GLU A 1 102 ? -15.500 8.993 18.760 1.00 87.06 102 GLU A N 1
ATOM 831 C CA . GLU A 1 102 ? -15.333 9.570 20.094 1.00 87.06 102 GLU A CA 1
ATOM 832 C C . GLU A 1 102 ? -16.469 9.133 21.041 1.00 87.06 102 GLU A C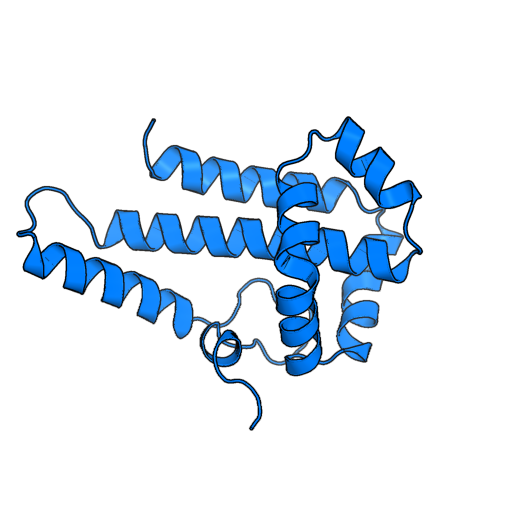 1
ATOM 834 O O . GLU A 1 102 ? -17.601 8.887 20.628 1.00 87.06 102 GLU A O 1
ATOM 839 N N . GLY A 1 103 ? -16.168 9.007 22.338 1.00 88.56 103 GLY A N 1
ATOM 840 C CA . GLY A 1 103 ? -17.148 8.609 23.361 1.00 88.56 103 GLY A CA 1
ATOM 841 C C . GLY A 1 103 ? -17.282 7.098 23.600 1.00 88.56 103 GLY A C 1
ATOM 842 O O . GLY A 1 103 ? -17.994 6.682 24.516 1.00 88.56 103 GLY A O 1
ATOM 843 N N . LEU A 1 104 ? -16.566 6.255 22.848 1.00 91.56 104 LEU A N 1
ATOM 844 C CA . LEU A 1 104 ? -16.480 4.824 23.147 1.00 91.56 104 LEU A CA 1
ATOM 845 C C . LEU A 1 104 ? -15.660 4.557 24.418 1.00 91.56 104 LEU A C 1
ATOM 847 O O . LEU A 1 104 ? -14.608 5.150 24.653 1.00 91.56 104 LEU A O 1
ATOM 851 N N . SER A 1 105 ? -16.102 3.581 25.217 1.00 95.62 105 SER A N 1
ATOM 852 C CA . SER A 1 105 ? -15.273 3.036 26.297 1.00 95.62 105 SER A CA 1
ATOM 853 C C . SER A 1 105 ? -14.030 2.344 25.727 1.00 95.62 105 SER A C 1
ATOM 855 O O . SER A 1 105 ? -14.056 1.827 24.610 1.00 95.62 105 SER A O 1
ATOM 857 N N . TYR A 1 106 ? -12.961 2.236 26.520 1.00 92.44 106 TYR A N 1
ATOM 858 C CA . TYR A 1 106 ? -11.722 1.569 26.099 1.00 92.44 106 TYR A CA 1
ATOM 859 C C . TYR A 1 106 ? -11.948 0.146 25.547 1.00 92.44 106 TYR A C 1
ATOM 861 O O . TYR A 1 106 ? -11.379 -0.234 24.526 1.00 92.44 106 TYR A O 1
ATOM 869 N N . ARG A 1 107 ? -12.839 -0.640 26.171 1.00 94.44 107 ARG A N 1
ATOM 870 C CA . ARG A 1 107 ? -13.175 -1.997 25.699 1.00 94.44 107 ARG A CA 1
ATOM 871 C C . ARG A 1 107 ? -13.921 -1.977 24.364 1.00 94.44 107 ARG A C 1
ATOM 873 O O . ARG A 1 107 ? -13.638 -2.801 23.497 1.00 94.44 107 ARG A O 1
ATOM 880 N N . ASN A 1 108 ? -14.845 -1.033 24.189 1.00 94.69 108 ASN A N 1
ATOM 881 C CA . ASN A 1 108 ? -15.578 -0.883 22.933 1.00 94.69 108 ASN A CA 1
ATOM 882 C C . ASN A 1 108 ? -14.672 -0.369 21.811 1.00 94.69 108 ASN A C 1
ATOM 884 O O . ASN A 1 108 ? -14.846 -0.789 20.674 1.00 94.69 108 ASN A O 1
ATOM 888 N N . MET A 1 109 ? -13.673 0.456 22.135 1.00 94.06 109 MET A N 1
ATOM 889 C CA . MET A 1 109 ? -12.654 0.912 21.190 1.00 94.06 109 MET A CA 1
ATOM 890 C C . MET A 1 109 ? -11.831 -0.261 20.638 1.00 94.06 109 MET A C 1
ATOM 892 O O . MET A 1 109 ? -11.655 -0.378 19.429 1.00 94.06 109 MET A O 1
ATOM 896 N N . ILE A 1 110 ? -11.388 -1.184 21.503 1.00 93.81 110 ILE A N 1
ATOM 897 C CA . ILE A 1 110 ? -10.683 -2.403 21.067 1.00 93.81 110 ILE A CA 1
ATOM 898 C C . ILE A 1 110 ? -11.563 -3.235 20.126 1.00 93.81 110 ILE A C 1
ATOM 900 O O . ILE A 1 110 ? -11.087 -3.704 19.092 1.00 93.81 110 ILE A O 1
ATOM 904 N N . ARG A 1 111 ? -12.848 -3.408 20.467 1.00 95.00 111 ARG A N 1
ATOM 905 C CA . ARG A 1 111 ? -13.799 -4.145 19.625 1.00 95.00 111 ARG A CA 1
ATOM 906 C C . ARG A 1 111 ? -13.987 -3.471 18.262 1.00 95.00 111 ARG A C 1
ATOM 908 O O . ARG A 1 111 ? -13.864 -4.153 17.252 1.00 95.00 111 ARG A O 1
ATOM 915 N N . ALA A 1 112 ? -14.215 -2.159 18.234 1.00 93.62 112 ALA A N 1
ATOM 916 C CA . ALA A 1 112 ? -14.396 -1.389 17.004 1.00 93.62 112 ALA A CA 1
ATOM 917 C C . ALA A 1 112 ? -13.162 -1.462 16.089 1.00 93.62 112 ALA A C 1
ATOM 919 O O . ALA A 1 112 ? -13.289 -1.706 14.891 1.00 93.62 112 ALA A O 1
ATOM 920 N N . ALA A 1 113 ? -11.955 -1.354 16.654 1.00 92.44 113 ALA A N 1
ATOM 921 C CA . ALA A 1 113 ? -10.714 -1.505 15.895 1.00 92.44 113 ALA A CA 1
ATOM 922 C C . ALA A 1 113 ? -10.549 -2.924 15.317 1.00 92.44 113 ALA A C 1
ATOM 924 O O . ALA A 1 113 ? -10.082 -3.093 14.188 1.00 92.44 113 ALA A O 1
ATOM 925 N N . ALA A 1 114 ? -10.944 -3.956 16.070 1.00 91.88 114 ALA A N 1
ATOM 926 C CA . ALA A 1 114 ? -10.935 -5.334 15.586 1.00 91.88 114 ALA A CA 1
ATOM 927 C C . ALA A 1 114 ? -11.963 -5.565 14.464 1.00 91.88 114 ALA A C 1
ATOM 929 O O . ALA A 1 114 ? -11.660 -6.279 13.508 1.00 91.88 114 ALA A O 1
ATOM 930 N N . GLU A 1 115 ? -13.145 -4.951 14.554 1.00 92.81 115 GLU A N 1
ATOM 931 C CA . GLU A 1 115 ? -14.179 -4.985 13.513 1.00 92.81 115 GLU A CA 1
ATOM 932 C C . GLU A 1 115 ? -13.709 -4.288 12.233 1.00 92.81 115 GLU A C 1
ATOM 934 O O . GLU A 1 115 ? -13.744 -4.916 11.177 1.00 92.81 115 GLU A O 1
ATOM 939 N N . ALA A 1 116 ? -13.165 -3.069 12.331 1.00 91.19 116 ALA A N 1
ATOM 940 C CA . ALA A 1 116 ? -12.596 -2.339 11.195 1.00 91.19 116 ALA A CA 1
ATOM 941 C C . ALA A 1 116 ? -11.511 -3.161 10.482 1.00 91.19 116 ALA A C 1
ATOM 943 O O . ALA A 1 116 ? -11.533 -3.339 9.266 1.00 91.19 116 ALA A O 1
ATOM 944 N N . ARG A 1 117 ? -10.588 -3.752 11.251 1.00 87.94 117 ARG A N 1
ATOM 945 C CA . ARG A 1 117 ? -9.554 -4.633 10.700 1.00 87.94 117 ARG A CA 1
ATOM 946 C C . ARG A 1 117 ? -10.148 -5.864 10.013 1.00 87.94 117 ARG A C 1
ATOM 948 O O . ARG A 1 117 ? -9.665 -6.264 8.958 1.00 87.94 117 ARG A O 1
ATOM 955 N N . ARG A 1 118 ? -11.160 -6.494 10.615 1.00 86.69 118 ARG A N 1
ATOM 956 C CA . ARG A 1 118 ? -11.804 -7.692 10.062 1.00 86.69 118 ARG A CA 1
ATOM 957 C C . ARG A 1 118 ? -12.571 -7.383 8.778 1.00 86.69 118 ARG A C 1
ATOM 959 O O . ARG A 1 118 ? -12.596 -8.227 7.889 1.00 86.69 118 ARG A O 1
ATOM 966 N N . GLU A 1 119 ? -13.197 -6.218 8.690 1.00 86.44 119 GLU A N 1
ATOM 967 C CA . GLU A 1 119 ? -13.906 -5.758 7.496 1.00 86.44 119 GLU A CA 1
ATOM 968 C C . GLU A 1 119 ? -12.947 -5.628 6.312 1.00 86.44 119 GLU A C 1
ATOM 970 O O . GLU A 1 119 ? -13.175 -6.255 5.281 1.00 86.44 119 GLU A O 1
ATOM 975 N N . ILE A 1 120 ? -11.816 -4.944 6.512 1.00 83.31 120 ILE A N 1
ATOM 976 C CA . ILE A 1 120 ? -10.745 -4.874 5.511 1.00 83.31 120 ILE A CA 1
ATOM 977 C C . ILE A 1 120 ? -10.229 -6.278 5.182 1.00 83.31 120 ILE A C 1
ATOM 979 O O . ILE A 1 120 ? -10.140 -6.635 4.015 1.00 83.31 120 ILE A O 1
ATOM 983 N N . GLU A 1 121 ? -9.993 -7.126 6.193 1.00 80.00 121 GLU A N 1
ATOM 984 C CA . GLU A 1 121 ? -9.488 -8.491 5.994 1.00 80.00 121 GLU A CA 1
ATOM 985 C C . GLU A 1 121 ? -10.356 -9.374 5.084 1.00 80.00 121 GLU A C 1
ATOM 987 O O . GLU A 1 121 ? -9.824 -10.233 4.384 1.00 80.00 121 GLU A O 1
ATOM 992 N N . ASN A 1 122 ? -11.673 -9.175 5.082 1.00 77.38 122 ASN A N 1
ATOM 993 C CA . ASN A 1 122 ? -12.600 -9.973 4.274 1.00 77.38 122 ASN A CA 1
ATOM 994 C C . ASN A 1 122 ? -13.065 -9.259 3.001 1.00 77.38 122 ASN A C 1
ATOM 996 O O . ASN A 1 122 ? -13.849 -9.836 2.249 1.00 77.38 122 ASN A O 1
ATOM 1000 N N . ARG A 1 123 ? -12.608 -8.028 2.755 1.00 75.25 123 ARG A N 1
ATOM 1001 C CA . ARG A 1 123 ? -12.886 -7.327 1.506 1.00 75.25 123 ARG A CA 1
ATOM 1002 C C . ARG A 1 123 ? -12.006 -7.912 0.406 1.00 75.25 123 ARG A C 1
ATOM 1004 O O . ARG A 1 123 ? -10.820 -8.172 0.624 1.00 75.25 123 ARG A O 1
ATOM 1011 N N . GLU A 1 124 ? -12.590 -8.120 -0.768 1.00 67.00 124 GLU A N 1
ATOM 1012 C CA . GLU A 1 124 ? -11.809 -8.357 -1.978 1.00 67.00 124 GLU A CA 1
ATOM 1013 C C . GLU A 1 124 ? -10.879 -7.166 -2.196 1.00 67.00 124 GLU A C 1
ATOM 1015 O O . GLU A 1 124 ? -11.297 -6.010 -2.058 1.00 67.00 124 GLU A O 1
ATOM 1020 N N . SER A 1 125 ? -9.609 -7.439 -2.497 1.00 65.44 125 SER A N 1
ATOM 1021 C CA . SER A 1 125 ? -8.675 -6.373 -2.825 1.00 65.44 125 SER A CA 1
ATOM 1022 C C . SER A 1 125 ? -9.153 -5.677 -4.098 1.00 65.44 125 SER A C 1
ATOM 1024 O O . SER A 1 125 ? -9.044 -6.213 -5.203 1.00 65.44 125 SER A O 1
ATOM 1026 N N . SER A 1 126 ? -9.654 -4.454 -3.923 1.00 61.91 126 SER A N 1
ATOM 1027 C CA . SER A 1 126 ? -10.124 -3.547 -4.977 1.00 61.91 126 SER A CA 1
ATOM 1028 C C . SER A 1 126 ? -9.046 -3.222 -6.019 1.00 61.91 126 SER A C 1
ATOM 1030 O O . SER A 1 126 ? -9.341 -2.674 -7.077 1.00 61.91 126 SER A O 1
ATOM 1032 N N . PHE A 1 127 ? -7.793 -3.555 -5.712 1.00 64.56 127 PHE A N 1
ATOM 1033 C CA . PHE A 1 127 ? -6.604 -3.115 -6.420 1.00 64.56 127 PHE A CA 1
ATOM 1034 C C . PHE A 1 127 ? -5.756 -4.275 -6.971 1.00 64.56 127 PHE A C 1
ATOM 1036 O O . PHE A 1 127 ? -4.618 -4.084 -7.398 1.00 64.56 127 PHE A O 1
ATOM 1043 N N . TRP A 1 128 ? -6.292 -5.497 -6.968 1.00 68.75 128 TRP A N 1
ATOM 1044 C CA . TRP A 1 128 ? -5.626 -6.636 -7.592 1.00 68.75 128 TRP A CA 1
ATOM 1045 C C . TRP A 1 128 ? -5.778 -6.590 -9.123 1.00 68.75 128 TRP A C 1
ATOM 1047 O O . TRP A 1 128 ? -6.910 -6.543 -9.600 1.00 68.75 128 TRP A O 1
ATOM 1057 N N . PRO A 1 129 ? -4.678 -6.597 -9.901 1.00 62.97 129 PRO A N 1
ATOM 1058 C CA . PRO A 1 129 ? -4.733 -6.438 -11.355 1.00 62.97 129 PRO A CA 1
ATOM 1059 C C . PRO A 1 129 ? -4.943 -7.754 -12.121 1.00 62.97 129 PRO A C 1
ATOM 1061 O O . PRO A 1 129 ? -4.997 -7.724 -13.347 1.00 62.97 129 PRO A O 1
ATOM 1064 N N . LEU A 1 130 ? -5.039 -8.898 -11.434 1.00 59.81 130 LEU A N 1
ATOM 1065 C CA . LEU A 1 130 ? -5.306 -10.205 -12.048 1.00 59.81 130 LEU A CA 1
ATOM 1066 C C . LEU A 1 130 ? -6.729 -10.678 -11.730 1.00 59.81 130 LEU A C 1
ATOM 1068 O O . LEU A 1 130 ? -7.326 -10.259 -10.739 1.00 59.81 130 LEU A O 1
ATOM 1072 N N . GLU A 1 131 ? -7.259 -11.597 -12.537 1.00 53.94 131 GLU A N 1
ATOM 1073 C CA . GLU A 1 131 ? -8.510 -12.286 -12.209 1.00 53.94 131 GLU A CA 1
ATOM 1074 C C . GLU A 1 131 ? -8.368 -13.101 -10.909 1.00 53.94 131 GLU A C 1
ATOM 1076 O O . GLU A 1 131 ? -7.343 -13.738 -10.659 1.00 53.94 131 GLU A O 1
ATOM 1081 N N . GLY A 1 132 ? -9.415 -13.078 -10.077 1.00 50.94 132 GLY A N 1
ATOM 1082 C CA . GLY A 1 132 ? -9.419 -13.694 -8.748 1.00 50.94 132 GLY A CA 1
ATOM 1083 C C . GLY A 1 132 ? -8.881 -12.741 -7.684 1.00 50.94 132 GLY A C 1
ATOM 1084 O O . GLY A 1 132 ? -7.721 -12.838 -7.293 1.00 50.94 132 GLY A O 1
ATOM 1085 N N . HIS A 1 133 ? -9.730 -11.819 -7.217 1.00 53.44 133 HIS A N 1
ATOM 1086 C CA . HIS A 1 133 ? -9.382 -10.847 -6.182 1.00 53.44 133 HIS A CA 1
ATOM 1087 C C . HIS A 1 133 ? -9.061 -11.561 -4.859 1.00 53.44 133 HIS A C 1
ATOM 1089 O O . HIS A 1 133 ? -9.969 -12.092 -4.215 1.00 53.44 133 HIS A O 1
ATOM 1095 N N . PRO A 1 134 ? -7.797 -11.580 -4.408 1.00 57.72 134 PRO A N 1
ATOM 1096 C CA . PRO A 1 134 ? -7.471 -12.119 -3.105 1.00 57.72 134 PRO A CA 1
ATOM 1097 C C . PRO A 1 134 ? -8.089 -11.262 -2.007 1.00 57.72 134 PRO A C 1
ATOM 1099 O O . PRO A 1 134 ? -8.220 -10.037 -2.129 1.00 57.72 134 PRO A O 1
ATOM 1102 N N . THR A 1 135 ? -8.438 -11.909 -0.902 1.00 55.97 135 THR A N 1
ATOM 1103 C CA . THR A 1 135 ? -8.838 -11.195 0.305 1.00 55.97 135 THR A CA 1
ATOM 1104 C C . THR A 1 135 ? -7.602 -10.811 1.105 1.00 55.97 135 THR A C 1
ATOM 1106 O O . THR A 1 135 ? -6.575 -11.493 1.104 1.00 55.97 135 THR A O 1
ATOM 1109 N N . PHE A 1 136 ? -7.707 -9.749 1.893 1.00 54.91 136 PHE A N 1
ATOM 1110 C CA . PHE A 1 136 ? -6.667 -9.389 2.857 1.00 54.91 136 PHE A CA 1
ATOM 1111 C C . PHE A 1 136 ? -6.393 -10.499 3.903 1.00 54.91 136 PHE A C 1
ATOM 1113 O O . PHE A 1 136 ? -5.365 -10.506 4.579 1.00 54.91 136 PHE A O 1
ATOM 1120 N N . ARG A 1 137 ? -7.299 -11.462 4.084 1.00 48.88 137 ARG A N 1
ATOM 1121 C CA . ARG A 1 137 ? -7.104 -12.619 4.966 1.00 48.88 137 ARG A CA 1
ATOM 1122 C C . ARG A 1 137 ? -6.107 -13.622 4.394 1.00 48.88 137 ARG A C 1
ATOM 1124 O O . ARG A 1 137 ? -5.354 -14.229 5.166 1.00 48.88 137 ARG A O 1
ATOM 1131 N N . ASP A 1 138 ? -6.061 -13.753 3.073 1.00 53.66 138 ASP A N 1
ATOM 1132 C CA . ASP A 1 138 ? -5.092 -14.597 2.371 1.00 53.66 138 ASP A CA 1
ATOM 1133 C C . ASP A 1 138 ? -3.648 -14.114 2.632 1.00 53.66 138 ASP A C 1
ATOM 1135 O O . ASP A 1 138 ? -2.708 -14.904 2.620 1.00 53.66 138 ASP A O 1
ATOM 1139 N N . LEU A 1 139 ? -3.478 -12.851 3.058 1.00 50.16 139 LEU A N 1
ATOM 1140 C CA . LEU A 1 139 ? -2.201 -12.240 3.462 1.00 50.16 139 LEU A CA 1
ATOM 1141 C C . LEU A 1 139 ? -1.557 -12.849 4.714 1.00 50.16 139 LEU A C 1
ATOM 1143 O O . LEU A 1 139 ? -0.353 -12.674 4.937 1.00 50.16 139 LEU A O 1
ATOM 1147 N N . LYS A 1 140 ? -2.341 -13.477 5.601 1.00 42.47 140 LYS A N 1
ATOM 1148 C CA . LYS A 1 140 ? -1.878 -13.850 6.951 1.00 42.47 140 LYS A CA 1
ATOM 1149 C C . LYS A 1 140 ? -1.486 -15.305 7.114 1.00 42.47 140 LYS A C 1
ATOM 1151 O O . LYS A 1 140 ? -0.707 -15.598 8.020 1.00 42.47 140 LYS A O 1
ATOM 1156 N N . LYS A 1 141 ? -2.015 -16.218 6.303 1.00 39.25 141 LYS A N 1
ATOM 1157 C CA . LYS A 1 141 ? -1.685 -17.635 6.450 1.00 39.25 141 LYS A CA 1
ATOM 1158 C C . LYS A 1 141 ? -0.365 -17.910 5.730 1.00 39.25 141 LYS A C 1
ATOM 1160 O O . LYS A 1 141 ? -0.333 -17.805 4.510 1.00 39.25 141 LYS A O 1
ATOM 1165 N N . PRO A 1 142 ? 0.737 -18.242 6.431 1.00 37.31 142 PRO A N 1
ATOM 1166 C CA . PRO A 1 142 ? 1.792 -18.974 5.754 1.00 37.31 142 PRO A CA 1
ATOM 1167 C C . PRO A 1 142 ? 1.154 -20.263 5.233 1.00 37.31 142 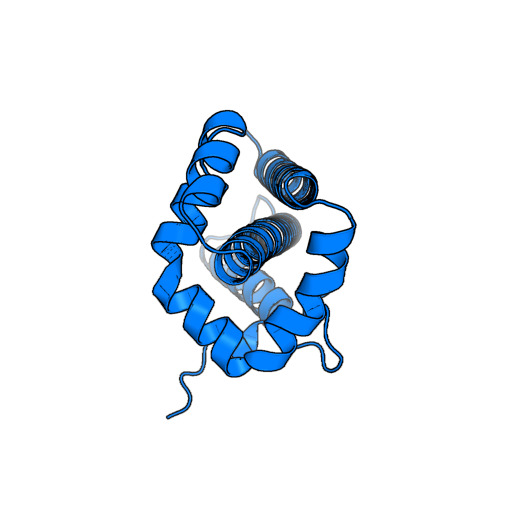PRO A C 1
ATOM 1169 O O . PRO A 1 142 ? 0.451 -20.946 5.983 1.00 37.31 142 PRO A O 1
ATOM 1172 N N . SER A 1 143 ? 1.344 -20.557 3.951 1.00 45.75 143 SER A N 1
ATOM 1173 C CA . SER A 1 143 ? 1.215 -21.924 3.457 1.00 45.75 143 SER A CA 1
ATOM 1174 C C . SER A 1 143 ? 2.115 -22.771 4.360 1.00 45.75 143 SER A C 1
ATOM 1176 O O . SER A 1 143 ? 3.331 -22.574 4.355 1.00 45.75 143 SER A O 1
ATOM 1178 N N . GLN A 1 144 ? 1.502 -23.558 5.244 1.00 38.59 144 GLN A N 1
ATOM 1179 C CA . GLN A 1 144 ? 2.204 -24.619 5.960 1.00 38.59 144 GLN A CA 1
ATOM 1180 C C . GLN A 1 144 ? 2.510 -25.743 4.980 1.00 38.59 144 GLN A C 1
ATOM 1182 O O . GLN A 1 144 ? 1.651 -25.977 4.097 1.00 38.59 144 GLN A O 1
#

Radius of gyration: 16.44 Å; Cα contacts (8 Å, |Δi|>4): 121; chains: 1; bounding box: 36×41×48 Å

Foldseek 3Di:
DDLLVLLVVLLVLLVVLLVLDDPVLNVCLLVLVVVQDDLSLLVVCVVCVVVLVCLSPDDPVVVNVVLVVDDSSVSSSSSLSNSLVSNLSSQLSVQLVVQQDPPDDPVSNVVSNVVSVVVQQQDFSPRDPDPDGDGVVSSPDDPD

Nearest PDB structures (foldseek):
  1cnt-assembly1_4  TM=3.341E-01  e=3.194E+00  Homo sapiens

Secondary structure (DSSP, 8-state):
--HHHHHHHHHHHHHHHHTTS-HHHHHHHHHHHHTTHHHHHHHHHHHTHHHHHHHHHS-HHHHHHHHTTS-HHHHHHHHHHHHHHHHHHHHHHHHHHHHS-TT--HHHHHHHHHHHHHHHHHSB-TT--SSS--BTTTTT----

Mean predicted aligned error: 6.21 Å

Organism: NCBI:txid2705533

pLDDT: mean 84.9, std 14.29, range [37.31, 97.31]

Solvent-accessible surface area (backbone atoms only — not comparable to full-atom values): 7939 Å² total; per-residue (Å²): 134,58,65,65,55,53,20,51,51,27,41,49,50,19,56,55,42,57,68,73,46,53,75,70,54,57,67,42,41,46,61,67,41,63,80,38,45,74,67,48,44,50,49,50,50,63,78,40,41,68,59,33,50,54,49,62,74,39,54,72,7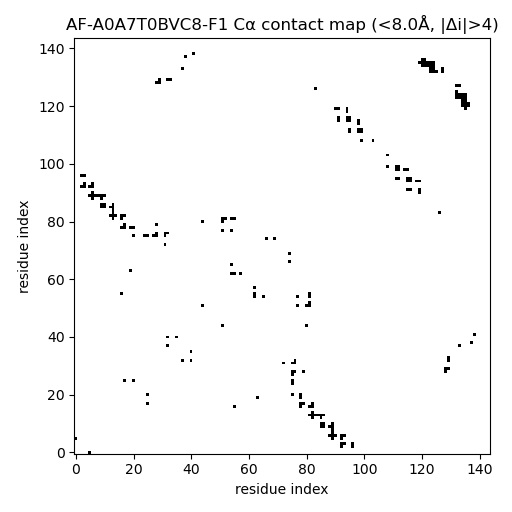4,52,36,56,60,53,45,74,77,45,57,72,66,59,34,45,52,44,42,50,52,29,24,51,51,19,42,56,49,17,53,50,39,49,36,36,60,70,52,51,52,89,90,58,52,74,70,53,38,55,50,27,47,51,49,30,53,49,52,55,27,69,34,60,41,92,79,56,80,56,91,77,55,55,36,52,51,66,72,70,60,73,86,123

Sequence (144 aa):
MSLEKYAHDCAILATEMWRLLTADEYADVPDALSTFGVNEWYRWRREHHKEVSVFASATPSRQKKMLLKHDREKRLLLVFASVQMGIETAELLYAVLEKCQEGLSYRNMIRAAAEARREIENRESSFWPLEGHPTFRDLKKPSQ